Protein AF-A0A4R1PPX0-F1 (afdb_monomer_lite)

Sequence (44 aa):
MKKLITLLISAILATGTAAALAHSGGTDAQGCHVDRRSGVKHCH

Structure (mmCIF, N/CA/C/O backbone):
data_AF-A0A4R1PPX0-F1
#
_entry.id   AF-A0A4R1PPX0-F1
#
loop_
_atom_site.group_PDB
_atom_site.id
_atom_site.type_symbol
_atom_site.label_atom_id
_atom_site.label_alt_id
_atom_site.label_comp_id
_atom_site.label_asym_id
_atom_site.label_entity_id
_atom_site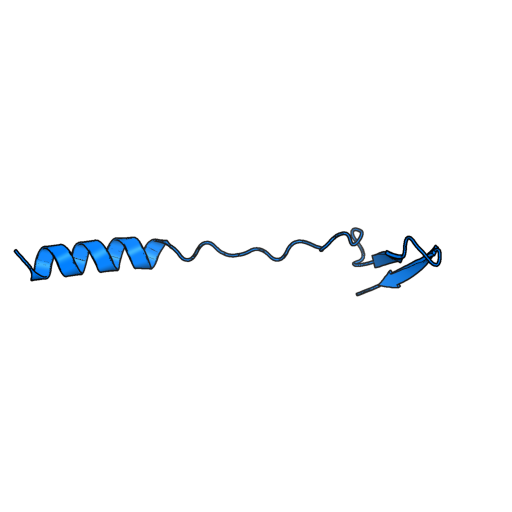.label_seq_id
_atom_site.pdbx_PDB_ins_code
_atom_site.Cartn_x
_atom_site.Cartn_y
_atom_site.Cartn_z
_atom_site.occupancy
_atom_site.B_iso_or_equiv
_atom_site.auth_seq_id
_atom_site.auth_comp_id
_atom_site.auth_asym_id
_atom_site.auth_atom_id
_atom_site.pdbx_PDB_model_num
ATOM 1 N N . MET A 1 1 ? -18.197 -4.907 39.502 1.00 60.75 1 MET A N 1
ATOM 2 C CA . MET A 1 1 ? -16.784 -5.092 39.098 1.00 60.75 1 MET A CA 1
ATOM 3 C C . MET A 1 1 ? -16.637 -5.646 37.679 1.00 60.75 1 MET A C 1
ATOM 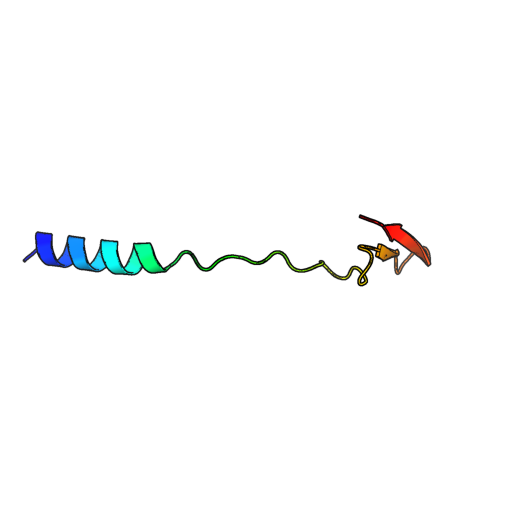5 O O . MET A 1 1 ? -16.140 -4.923 36.833 1.00 60.75 1 MET A O 1
ATOM 9 N N . LYS A 1 2 ? -17.124 -6.860 37.365 1.00 74.75 2 LYS A N 1
ATOM 10 C CA . LYS A 1 2 ? -16.948 -7.488 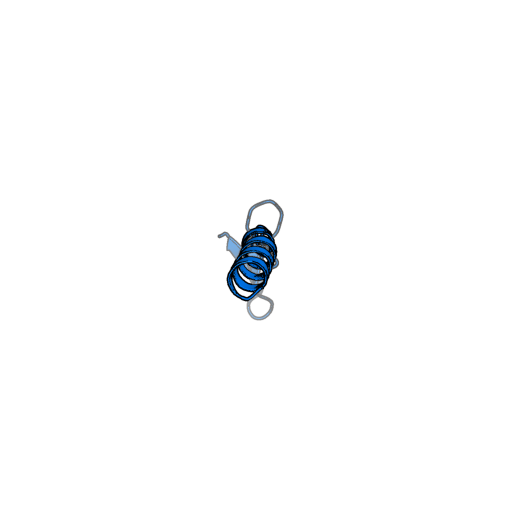36.030 1.00 74.75 2 LYS A CA 1
ATOM 11 C C . LYS A 1 2 ? -17.468 -6.650 34.848 1.00 74.75 2 LYS A C 1
ATOM 13 O O . LYS A 1 2 ? -16.752 -6.484 33.875 1.00 74.75 2 LYS A O 1
ATOM 18 N N . LYS A 1 3 ? -18.655 -6.040 34.975 1.00 82.12 3 LYS A N 1
ATOM 19 C CA . LYS A 1 3 ? -19.252 -5.179 33.931 1.00 82.12 3 LYS A CA 1
ATOM 20 C C . LYS A 1 3 ? -18.401 -3.945 33.597 1.00 82.12 3 LYS A C 1
ATOM 22 O O . LYS A 1 3 ? -18.371 -3.513 32.454 1.00 82.12 3 LYS A O 1
ATOM 27 N N . LEU A 1 4 ? -17.703 -3.405 34.598 1.00 89.44 4 LEU A N 1
ATOM 28 C CA . LEU A 1 4 ? -16.855 -2.221 34.450 1.00 89.44 4 LEU A CA 1
ATOM 29 C C . LEU A 1 4 ? -15.562 -2.570 33.700 1.00 89.44 4 LEU A C 1
ATOM 31 O O . LEU A 1 4 ? -15.122 -1.823 32.836 1.00 89.44 4 LEU A O 1
ATOM 35 N N . ILE A 1 5 ? -15.018 -3.759 33.977 1.00 91.19 5 ILE A N 1
ATOM 36 C CA . ILE A 1 5 ? -13.867 -4.322 33.262 1.00 91.19 5 ILE A CA 1
ATOM 37 C C . ILE A 1 5 ? -14.228 -4.583 31.795 1.00 91.19 5 ILE A C 1
ATOM 39 O O . ILE A 1 5 ? -13.479 -4.192 30.907 1.00 91.19 5 ILE A O 1
ATOM 43 N N . THR A 1 6 ? -15.393 -5.180 31.521 1.00 90.12 6 THR A N 1
ATOM 44 C CA . THR A 1 6 ? -15.857 -5.410 30.143 1.00 90.12 6 THR A CA 1
ATOM 45 C C . THR A 1 6 ? -16.005 -4.101 29.364 1.00 90.12 6 THR A C 1
ATOM 47 O O . THR A 1 6 ? -15.561 -4.030 28.222 1.00 90.12 6 THR A O 1
ATOM 50 N N . LEU A 1 7 ? -16.558 -3.057 29.994 1.00 93.31 7 LEU A N 1
ATOM 51 C CA . LEU A 1 7 ? -16.742 -1.743 29.369 1.00 93.31 7 LEU A CA 1
ATOM 52 C C . LEU A 1 7 ? -15.400 -1.080 29.010 1.00 93.31 7 LEU A C 1
ATOM 54 O O . LEU A 1 7 ? -15.237 -0.554 27.908 1.00 93.31 7 LEU A O 1
ATOM 58 N N . LEU A 1 8 ? -14.422 -1.154 29.917 1.00 92.88 8 LEU A N 1
ATOM 59 C CA . LEU A 1 8 ? -13.071 -0.634 29.692 1.00 92.88 8 LEU A CA 1
ATOM 60 C C . LEU A 1 8 ? -12.374 -1.338 28.524 1.00 92.88 8 LEU A C 1
ATOM 62 O O . LEU A 1 8 ? -11.811 -0.674 27.659 1.00 92.88 8 LEU A O 1
ATOM 66 N N . ILE A 1 9 ? -12.459 -2.668 28.457 1.00 91.38 9 ILE A N 1
ATOM 67 C CA . ILE A 1 9 ? -11.853 -3.446 27.368 1.00 91.38 9 ILE A CA 1
ATOM 68 C C . ILE A 1 9 ? -12.486 -3.077 26.019 1.00 91.38 9 ILE A C 1
ATOM 70 O O . ILE A 1 9 ? -11.765 -2.864 25.046 1.00 91.38 9 ILE A O 1
ATOM 74 N N . SER A 1 10 ? -13.816 -2.936 25.953 1.00 88.12 10 SER A N 1
ATOM 75 C CA . SER A 1 10 ? -14.496 -2.534 24.714 1.00 88.12 10 SER A CA 1
ATOM 76 C C . SER A 1 10 ? -14.123 -1.123 24.251 1.00 88.12 10 SER A C 1
ATOM 78 O O . SER A 1 10 ? -13.970 -0.903 23.052 1.00 88.12 10 SER A O 1
ATOM 80 N N . ALA A 1 11 ? -13.926 -0.183 25.182 1.00 88.88 11 ALA A N 1
ATOM 81 C CA . ALA A 1 11 ? -13.530 1.184 24.851 1.00 88.88 11 ALA A CA 1
ATOM 82 C C . ALA A 1 11 ? -12.117 1.242 24.247 1.00 88.88 11 ALA A C 1
ATOM 84 O O . ALA A 1 11 ? -11.899 1.946 23.266 1.00 88.88 11 ALA A O 1
ATOM 85 N N . ILE A 1 12 ? -11.180 0.455 24.786 1.00 88.50 12 ILE A N 1
ATOM 86 C CA . ILE A 1 12 ? -9.801 0.370 24.279 1.00 88.50 12 ILE A CA 1
ATOM 87 C C . ILE A 1 12 ? -9.764 -0.268 22.883 1.00 88.50 12 ILE A C 1
ATOM 89 O O . ILE A 1 12 ? -9.016 0.170 22.010 1.00 88.50 12 ILE A O 1
ATOM 93 N N . LEU A 1 13 ? -10.584 -1.294 22.643 1.00 87.06 13 LEU A N 1
ATOM 94 C CA . LEU A 1 13 ? -10.602 -1.986 21.354 1.00 87.06 13 LEU A CA 1
ATOM 95 C C . LEU A 1 13 ? -11.214 -1.123 20.237 1.00 87.06 13 LEU A C 1
ATOM 97 O O . LEU A 1 13 ? -10.768 -1.190 19.094 1.00 87.06 13 LEU A O 1
ATOM 101 N N . ALA A 1 14 ? -12.183 -0.266 20.576 1.00 84.31 14 ALA A N 1
ATOM 102 C CA . ALA A 1 14 ? -12.828 0.646 19.631 1.00 84.31 14 ALA A CA 1
ATOM 103 C C . ALA A 1 14 ? -11.884 1.729 19.077 1.00 84.31 14 ALA A C 1
ATOM 105 O O . ALA A 1 14 ? -12.104 2.225 17.977 1.00 84.31 14 ALA A O 1
ATOM 106 N N . THR A 1 15 ? -10.814 2.082 19.798 1.00 82.31 15 THR A N 1
ATOM 107 C CA . THR A 1 15 ? -9.827 3.074 19.337 1.00 82.31 15 THR A CA 1
ATOM 108 C C . THR A 1 15 ? -8.721 2.479 18.457 1.00 82.31 15 THR A C 1
ATOM 110 O O . THR A 1 15 ? -7.883 3.216 17.948 1.00 82.31 15 THR A O 1
ATOM 113 N N . GLY A 1 16 ? -8.683 1.151 18.284 1.00 75.88 16 GLY A N 1
ATOM 114 C CA . GLY A 1 16 ? -7.578 0.438 17.630 1.00 75.88 16 GLY A CA 1
ATOM 115 C C . GLY A 1 16 ? -7.601 0.425 16.098 1.00 75.88 16 GLY A C 1
ATOM 116 O O . GLY A 1 16 ? -6.634 -0.022 15.483 1.00 75.88 16 GLY A O 1
ATOM 117 N N . THR A 1 17 ? -8.667 0.900 15.453 1.00 72.25 17 THR A N 1
ATOM 118 C CA . THR A 1 17 ? -8.747 0.945 13.986 1.00 72.25 17 THR A CA 1
ATOM 119 C C . THR A 1 17 ? -8.067 2.204 13.456 1.00 72.25 17 THR A C 1
ATOM 121 O O . THR A 1 17 ? -8.726 3.168 13.065 1.00 72.25 17 THR A O 1
ATOM 124 N N . ALA A 1 18 ? -6.734 2.217 13.460 1.00 76.25 18 ALA A N 1
ATOM 125 C CA . ALA A 1 18 ? -5.982 3.213 12.707 1.00 76.25 18 ALA A CA 1
ATOM 126 C C . ALA A 1 18 ? -6.274 3.033 11.209 1.00 76.25 18 ALA A C 1
ATOM 128 O O . ALA A 1 18 ? -6.268 1.910 10.700 1.00 76.25 18 ALA A O 1
ATOM 129 N N . ALA A 1 19 ? -6.542 4.131 10.500 1.00 78.94 19 ALA A N 1
ATOM 130 C CA . ALA A 1 19 ? -6.721 4.098 9.056 1.00 78.94 19 ALA A CA 1
ATOM 131 C C . ALA A 1 19 ? -5.425 3.595 8.400 1.00 78.94 19 ALA A C 1
ATOM 133 O O . ALA A 1 19 ? -4.401 4.278 8.423 1.00 78.94 19 ALA A O 1
ATOM 134 N N . ALA A 1 20 ? -5.461 2.390 7.829 1.00 76.12 20 ALA A N 1
ATOM 135 C CA . ALA A 1 20 ? -4.365 1.868 7.027 1.00 76.12 20 ALA A CA 1
ATOM 136 C C . ALA A 1 20 ? -4.374 2.592 5.675 1.00 76.12 20 ALA A C 1
ATOM 138 O O . ALA A 1 20 ? -5.066 2.188 4.742 1.00 76.12 20 ALA A O 1
ATOM 139 N N . LEU A 1 21 ? -3.646 3.706 5.591 1.00 79.81 21 LEU A N 1
ATOM 140 C CA . LEU A 1 21 ? -3.452 4.423 4.336 1.00 79.81 21 LEU A CA 1
ATOM 141 C C . LEU A 1 21 ? -2.654 3.524 3.387 1.00 79.81 21 LEU A C 1
ATOM 143 O O . LEU A 1 21 ? -1.533 3.115 3.693 1.00 79.81 21 LEU A O 1
ATOM 147 N N . ALA A 1 22 ? -3.253 3.180 2.247 1.00 75.06 22 ALA A N 1
ATOM 148 C CA . ALA A 1 22 ? -2.560 2.444 1.203 1.00 75.06 22 ALA A CA 1
ATOM 149 C C . ALA A 1 22 ? -1.430 3.323 0.645 1.00 75.06 22 ALA A C 1
ATOM 151 O O . ALA A 1 22 ? -1.662 4.437 0.179 1.00 75.06 22 ALA A O 1
ATOM 152 N N . HIS A 1 23 ? -0.198 2.829 0.730 1.00 76.75 23 HIS A N 1
ATOM 153 C CA . HIS A 1 23 ? 0.979 3.484 0.164 1.00 76.75 23 HIS A CA 1
ATOM 154 C C . HIS A 1 23 ? 1.080 3.112 -1.323 1.00 76.75 23 HIS A C 1
ATOM 156 O O . HIS A 1 23 ? 0.607 2.048 -1.717 1.00 76.75 23 HIS A O 1
ATOM 162 N N . SER A 1 24 ? 1.740 3.937 -2.143 1.00 80.88 24 SER A N 1
ATOM 163 C CA . SER A 1 24 ? 1.815 3.747 -3.606 1.00 80.88 24 SER A CA 1
ATOM 164 C C . SER A 1 24 ? 2.531 2.461 -4.055 1.00 80.88 24 SER A C 1
ATOM 166 O O . SER A 1 24 ? 2.530 2.123 -5.237 1.00 80.88 24 SER A O 1
ATOM 168 N N . GLY A 1 25 ? 3.172 1.738 -3.132 1.00 81.19 25 GLY A N 1
ATOM 169 C CA . GLY A 1 25 ? 3.805 0.450 -3.419 1.00 81.19 25 GLY A CA 1
ATOM 170 C C . GLY A 1 25 ? 5.036 0.545 -4.324 1.00 81.19 25 GLY A C 1
ATOM 171 O O . GLY A 1 25 ? 5.391 -0.441 -4.958 1.00 81.19 25 GLY A O 1
ATOM 172 N N . GLY A 1 26 ? 5.688 1.712 -4.396 1.00 85.75 26 GLY A N 1
ATOM 173 C CA . GLY A 1 26 ? 6.865 1.924 -5.249 1.00 85.75 26 GLY A CA 1
ATOM 174 C C . GLY A 1 26 ? 6.544 2.440 -6.654 1.00 85.75 26 GLY A C 1
ATOM 175 O O . GLY A 1 26 ? 7.408 2.400 -7.527 1.00 85.75 26 GLY A O 1
ATOM 176 N N . THR A 1 27 ? 5.323 2.932 -6.870 1.00 90.12 27 THR A N 1
ATOM 177 C CA . THR A 1 27 ? 4.953 3.684 -8.074 1.00 90.12 27 THR A CA 1
ATOM 178 C C . THR A 1 27 ? 5.277 5.177 -7.930 1.00 90.12 27 THR A C 1
ATOM 180 O O . THR A 1 27 ? 5.322 5.717 -6.819 1.00 90.12 27 THR A O 1
ATOM 183 N N . ASP A 1 28 ? 5.543 5.834 -9.060 1.00 90.19 28 ASP A N 1
ATOM 184 C CA . ASP A 1 28 ? 5.743 7.274 -9.183 1.00 90.19 28 ASP A CA 1
ATOM 185 C C . ASP A 1 28 ? 4.438 8.051 -8.918 1.00 90.19 28 ASP A C 1
ATOM 187 O O . ASP A 1 28 ? 3.372 7.476 -8.691 1.00 90.19 28 ASP A O 1
ATOM 191 N N . ALA A 1 29 ? 4.506 9.384 -8.958 1.00 88.69 29 ALA A N 1
ATOM 192 C CA . ALA A 1 29 ? 3.343 10.249 -8.734 1.00 88.69 29 ALA A CA 1
ATOM 193 C C . ALA A 1 29 ? 2.193 10.036 -9.744 1.00 88.69 29 ALA A C 1
ATOM 195 O O . ALA A 1 29 ? 1.100 10.551 -9.534 1.00 88.69 29 ALA A O 1
ATOM 196 N N . GLN A 1 30 ? 2.437 9.302 -10.834 1.00 90.31 30 GLN A N 1
ATOM 197 C CA . GLN A 1 30 ? 1.467 8.975 -11.877 1.00 90.31 30 GLN A CA 1
ATOM 198 C C . GLN A 1 30 ? 0.936 7.537 -11.746 1.00 90.31 30 GLN A C 1
ATOM 200 O O . GLN A 1 30 ? 0.200 7.094 -12.621 1.00 90.31 30 GLN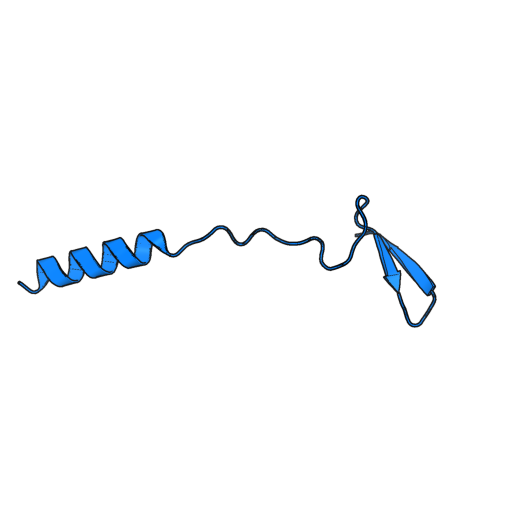 A O 1
ATOM 205 N N . GLY A 1 31 ? 1.319 6.794 -10.699 1.00 90.12 31 GLY A N 1
ATOM 206 C CA . GLY A 1 31 ? 0.936 5.391 -10.526 1.00 90.12 31 GLY A CA 1
ATOM 207 C C . GLY A 1 31 ? 1.788 4.409 -11.337 1.00 90.12 31 GLY A C 1
ATOM 208 O O . GLY A 1 31 ? 1.420 3.247 -11.485 1.00 90.12 31 GLY A O 1
ATOM 209 N N . CYS A 1 32 ? 2.948 4.825 -11.853 1.00 92.81 32 CYS A N 1
ATOM 210 C CA . CYS A 1 32 ? 3.791 3.977 -12.692 1.00 92.81 32 CYS A CA 1
ATOM 211 C C . CYS A 1 32 ? 5.062 3.473 -11.999 1.00 92.81 32 CYS A C 1
ATOM 213 O O . CYS A 1 32 ? 5.700 4.194 -11.246 1.00 92.81 32 CYS A O 1
ATOM 215 N N . HIS A 1 33 ? 5.504 2.258 -12.314 1.00 94.38 33 HIS A N 1
ATOM 216 C CA . HIS A 1 33 ? 6.794 1.707 -11.898 1.00 94.38 33 HIS A CA 1
ATOM 217 C C . HIS A 1 33 ? 7.559 1.141 -13.100 1.00 94.38 33 HIS A C 1
ATOM 219 O O . HIS A 1 33 ? 6.971 0.812 -14.129 1.00 94.38 33 HIS A O 1
ATOM 225 N N . VAL A 1 34 ? 8.883 1.041 -12.984 1.00 93.31 34 VAL A N 1
ATOM 226 C CA . VAL A 1 34 ? 9.737 0.384 -13.983 1.00 93.31 34 VAL A CA 1
ATOM 227 C C . VAL A 1 34 ? 10.180 -0.955 -13.416 1.00 93.31 34 VAL A C 1
ATOM 229 O O . VAL A 1 34 ? 10.794 -1.005 -12.350 1.00 93.31 34 VAL A O 1
ATOM 232 N N . ASP A 1 35 ? 9.867 -2.040 -14.119 1.00 92.38 35 ASP A N 1
ATOM 233 C CA . ASP A 1 35 ? 10.301 -3.374 -13.728 1.00 92.38 35 ASP A CA 1
ATOM 234 C C . ASP A 1 35 ? 11.828 -3.479 -13.818 1.00 92.38 35 ASP A C 1
ATOM 236 O O . ASP A 1 35 ? 12.438 -3.221 -14.857 1.00 92.38 35 ASP A O 1
ATOM 240 N N . ARG A 1 36 ? 12.471 -3.881 -12.718 1.00 90.88 36 ARG A N 1
ATOM 241 C CA . ARG A 1 36 ? 13.938 -3.918 -12.624 1.00 90.88 36 ARG A CA 1
ATOM 242 C C . ARG A 1 36 ? 14.562 -4.951 -13.567 1.00 90.88 36 ARG A C 1
ATOM 244 O O . ARG A 1 36 ? 15.723 -4.799 -13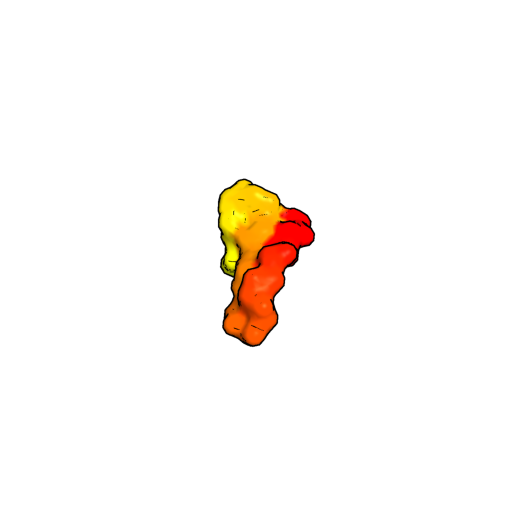.939 1.00 90.88 36 ARG A O 1
ATOM 251 N N . ARG A 1 37 ? 13.837 -6.019 -13.910 1.00 94.56 37 ARG A N 1
ATOM 252 C CA . ARG A 1 37 ? 14.368 -7.138 -14.699 1.00 94.56 37 ARG A CA 1
ATOM 253 C C . ARG A 1 37 ? 14.306 -6.866 -16.198 1.00 94.56 37 ARG A C 1
ATOM 255 O O . ARG A 1 37 ? 15.236 -7.221 -16.913 1.00 94.56 37 ARG A O 1
ATOM 262 N N . SER A 1 38 ? 13.208 -6.285 -16.659 1.00 95.50 38 SER A N 1
ATOM 263 C CA . SER A 1 38 ? 12.918 -6.046 -18.074 1.00 95.50 38 SER A CA 1
ATOM 264 C C . SER A 1 38 ? 13.128 -4.595 -18.504 1.00 95.50 38 SER A C 1
ATOM 266 O O . SER A 1 38 ? 13.282 -4.334 -19.693 1.00 95.50 38 SER A O 1
ATOM 268 N N . GLY A 1 39 ? 13.130 -3.648 -17.561 1.00 94.44 39 GLY A N 1
ATOM 269 C CA . GLY A 1 39 ? 13.145 -2.212 -17.845 1.00 94.44 39 GLY A CA 1
ATOM 270 C C . GLY A 1 39 ? 11.811 -1.673 -18.374 1.00 94.44 39 GLY A C 1
ATOM 271 O O . GLY A 1 39 ? 11.743 -0.511 -18.772 1.00 94.44 39 GLY A O 1
ATOM 272 N N . VAL A 1 40 ? 10.752 -2.489 -18.398 1.00 95.88 40 VAL A N 1
ATOM 273 C CA . VAL A 1 40 ? 9.435 -2.090 -18.908 1.00 95.88 40 VAL A CA 1
ATOM 274 C C . VAL A 1 40 ? 8.712 -1.222 -17.880 1.00 95.88 40 VAL A C 1
ATOM 276 O O . VAL A 1 40 ? 8.703 -1.519 -16.686 1.00 95.88 40 VAL A O 1
ATOM 279 N N . LYS A 1 41 ? 8.096 -0.133 -18.350 1.00 94.00 41 LYS A N 1
ATOM 280 C CA . LYS A 1 41 ? 7.252 0.738 -17.526 1.00 94.00 41 LYS A CA 1
ATOM 281 C C . LYS A 1 41 ? 5.827 0.185 -17.459 1.00 94.00 41 LYS A C 1
ATOM 283 O O . LYS A 1 41 ? 5.193 -0.016 -18.492 1.00 94.00 41 LYS A O 1
ATOM 288 N N . HIS A 1 42 ? 5.318 0.020 -16.246 1.00 92.69 42 HIS A N 1
ATOM 289 C CA . HIS A 1 42 ? 3.962 -0.419 -15.938 1.00 92.69 42 HIS A CA 1
ATOM 290 C C . HIS A 1 42 ? 3.245 0.671 -15.147 1.00 92.69 42 HIS A C 1
ATOM 292 O O . HIS A 1 42 ? 3.769 1.132 -14.139 1.00 92.69 42 HIS A O 1
ATOM 298 N N . CYS A 1 43 ? 2.058 1.078 -15.582 1.00 91.25 43 CYS A N 1
ATOM 299 C CA . CYS A 1 43 ? 1.217 2.032 -14.860 1.00 91.25 43 CYS A CA 1
ATOM 300 C C . CYS A 1 43 ? -0.012 1.313 -14.302 1.00 91.25 43 CYS A C 1
ATOM 302 O O . CYS A 1 43 ? -0.579 0.469 -14.998 1.00 91.25 43 CYS A O 1
ATOM 304 N N . HIS A 1 44 ? -0.364 1.625 -13.056 1.00 79.38 44 HIS A N 1
ATOM 305 C CA . HIS A 1 44 ? -1.481 1.055 -12.306 1.00 79.38 44 HIS A CA 1
ATOM 306 C C . HIS A 1 44 ? -2.581 2.083 -12.069 1.00 79.38 44 HIS A C 1
ATOM 308 O O . HIS A 1 44 ? -2.242 3.263 -11.828 1.00 79.38 44 HIS A O 1
#

Organism: NCBI:txid353

InterPro domains:
  IPR047773 YHYH domain, bacterial [NF033223] (20-44)

pLDDT: mean 86.25, std 7.76, range [60.75, 95.88]

Radius of gyration: 21.77 Å; chains: 1; bounding box: 34×18×58 Å

Secondary structure (DSSP, 8-state):
-HHHHHHHHHHHHHT-----PPP-TT--TTSEEE-TTT--EEE-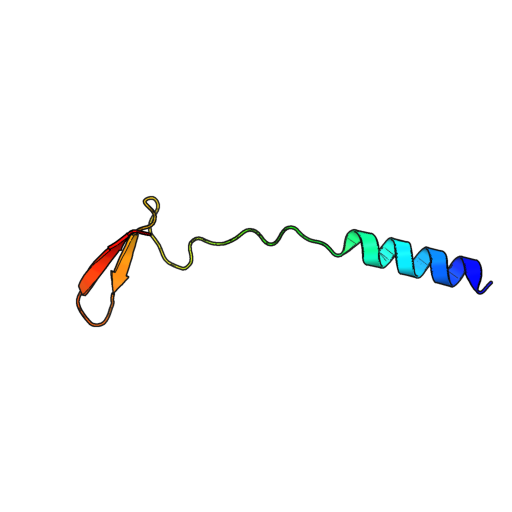

Foldseek 3Di:
DVVVVVVVVVVVVVVPPDPPDDDLPQADPQQWDQDPPPRDIDHD